Protein AF-A0A4P6DTP7-F1 (afdb_monomer_lite)

Foldseek 3Di:
DPPPVVVVVVVVVVVVVVVVVVVVVVVVVVVVVVVVVVVVVVVVVVVVVVVVVVVVVVVVVVVVVVVVVVVVVVVVVVCVVVPDDDDDDDDDDDDDDDDDDDDDDDDDDDDDDDDDDWDAPPVRDGDDDDDDDD

Radius of gyration: 40.34 Å; chains: 1; bounding box: 76×38×116 Å

pLDDT: mean 74.39, std 24.22, range [34.78, 98.44]

Secondary structure (DSSP, 8-state):
--HHHHHHHHHHHHHHHHHHHHHHHHHHHHHHHHHHHHHHHHHHHHHHHHHHHHHHHHHHHHHHHHHHHHHHHHHHHHHHHHS-S-----------------PPPPPPPP----SS---B-TT-PBPPPP----

Sequence (134 aa):
MSNKRDTRRALTRLFADRDAAVTAYALAFLDREKLRRRLASMDGELRDLKRKAREAGARAGDLEAAERAMIQDLDDDTASDGGHAGDAPEAASTASDDSVSASPAPDPVPVDPVGDGAYVQADGSPVTPDGGGF

Structure (mmCIF, N/CA/C/O backbone):
data_AF-A0A4P6DTP7-F1
#
_entry.id   AF-A0A4P6DTP7-F1
#
loop_
_atom_site.group_PDB
_atom_site.id
_atom_site.type_symbol
_atom_site.label_atom_id
_atom_site.label_alt_id
_atom_site.label_comp_id
_atom_site.label_asym_id
_atom_site.label_entity_id
_atom_site.label_seq_id
_atom_site.pdbx_PDB_ins_code
_atom_site.Cartn_x
_atom_site.Cartn_y
_atom_site.Cartn_z
_atom_site.occupancy
_atom_site.B_iso_or_equiv
_atom_site.auth_seq_id
_atom_site.auth_comp_id
_atom_si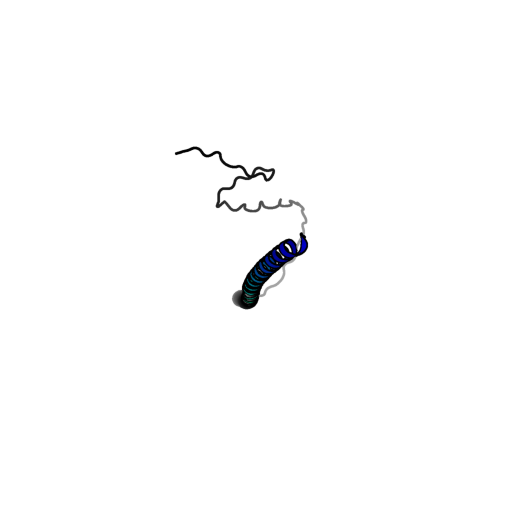te.auth_asym_id
_atom_site.auth_atom_id
_atom_site.pdbx_PDB_model_num
ATOM 1 N N . MET A 1 1 ? 34.368 11.687 -48.188 1.00 55.47 1 MET A N 1
ATOM 2 C CA . MET A 1 1 ? 33.573 10.435 -48.101 1.00 55.47 1 MET A CA 1
ATOM 3 C C . MET A 1 1 ? 33.357 9.975 -46.639 1.00 55.47 1 MET A C 1
ATOM 5 O O . MET A 1 1 ? 33.659 8.834 -46.314 1.00 55.47 1 MET A O 1
ATOM 9 N N . SER A 1 2 ? 32.811 10.820 -45.745 1.00 63.84 2 SER A N 1
ATOM 10 C CA . SER A 1 2 ? 32.673 10.494 -44.297 1.00 63.84 2 SER A CA 1
ATOM 11 C C . SER A 1 2 ? 31.321 9.864 -43.896 1.00 63.84 2 SER A C 1
ATOM 13 O O . SER A 1 2 ? 31.224 9.138 -42.917 1.00 63.84 2 SER A O 1
ATOM 15 N N . ASN A 1 3 ? 30.268 10.044 -44.696 1.00 82.00 3 ASN A N 1
ATOM 16 C CA . ASN A 1 3 ? 28.880 9.914 -44.227 1.00 82.00 3 ASN A CA 1
ATOM 17 C C . ASN A 1 3 ? 28.425 8.484 -43.823 1.00 82.00 3 ASN A C 1
ATOM 19 O O . ASN A 1 3 ? 27.649 8.294 -42.890 1.00 82.00 3 ASN A O 1
ATOM 23 N N . LYS A 1 4 ? 28.920 7.427 -44.486 1.00 86.75 4 LYS A N 1
ATOM 24 C CA . LYS A 1 4 ? 28.405 6.053 -44.277 1.00 86.75 4 LYS A CA 1
ATOM 25 C C . LYS A 1 4 ? 28.880 5.391 -42.974 1.00 86.75 4 LYS A C 1
ATOM 27 O O . LYS A 1 4 ? 28.182 4.550 -42.411 1.00 86.75 4 LYS A O 1
ATOM 32 N N . ARG A 1 5 ? 30.085 5.722 -42.497 1.00 87.69 5 ARG A N 1
ATOM 33 C CA . ARG A 1 5 ? 30.602 5.170 -41.229 1.00 87.69 5 ARG A CA 1
ATOM 34 C C . ARG A 1 5 ? 29.974 5.872 -40.030 1.00 87.69 5 ARG A C 1
ATOM 36 O O . ARG A 1 5 ? 29.655 5.206 -39.049 1.00 87.69 5 ARG A O 1
ATOM 43 N N . ASP A 1 6 ? 29.759 7.177 -40.147 1.00 91.94 6 ASP A N 1
ATOM 44 C CA . ASP A 1 6 ? 29.158 7.996 -39.096 1.00 91.94 6 ASP A CA 1
ATOM 45 C C . ASP A 1 6 ? 27.687 7.618 -38.884 1.00 91.94 6 ASP A C 1
ATOM 47 O O . ASP A 1 6 ? 27.274 7.357 -37.755 1.00 91.94 6 ASP A O 1
ATOM 51 N N . THR A 1 7 ? 26.932 7.428 -39.971 1.00 92.50 7 THR A N 1
ATOM 52 C CA . THR A 1 7 ? 25.550 6.915 -39.914 1.00 92.50 7 THR A CA 1
ATOM 53 C C . THR A 1 7 ? 25.458 5.516 -39.306 1.00 92.50 7 THR A C 1
ATOM 55 O O . THR A 1 7 ? 24.602 5.278 -38.458 1.00 92.50 7 THR A O 1
ATOM 58 N N . ARG A 1 8 ? 26.365 4.590 -39.654 1.00 94.44 8 ARG A N 1
ATOM 59 C CA . ARG A 1 8 ? 26.395 3.254 -39.030 1.00 94.44 8 ARG A CA 1
ATOM 60 C C . ARG A 1 8 ? 26.637 3.338 -37.521 1.00 94.44 8 ARG A C 1
ATOM 62 O O . ARG A 1 8 ? 25.937 2.674 -36.766 1.00 94.44 8 ARG A O 1
ATOM 69 N N . ARG A 1 9 ? 27.595 4.159 -37.079 1.00 94.31 9 ARG A N 1
ATOM 70 C CA . ARG A 1 9 ? 27.871 4.361 -35.645 1.00 94.31 9 ARG A CA 1
ATOM 71 C C . ARG A 1 9 ? 26.682 4.985 -34.917 1.00 94.31 9 ARG A C 1
ATOM 73 O O . ARG A 1 9 ? 26.373 4.555 -33.810 1.00 94.31 9 ARG A O 1
ATOM 80 N N . ALA A 1 10 ? 26.016 5.962 -35.532 1.00 95.19 10 ALA A N 1
ATOM 81 C CA . ALA A 1 10 ? 24.825 6.592 -34.969 1.00 95.19 10 ALA A CA 1
ATOM 82 C C . ALA A 1 10 ? 23.677 5.586 -34.793 1.00 95.19 10 ALA A C 1
ATOM 84 O O . ALA A 1 10 ? 23.080 5.528 -33.724 1.00 95.19 10 ALA A O 1
ATOM 85 N N . LEU A 1 11 ? 23.428 4.738 -35.797 1.00 95.94 11 LEU A N 1
ATOM 86 C CA . LEU A 1 11 ? 22.410 3.688 -35.712 1.00 95.94 11 LEU A CA 1
ATOM 87 C C . LEU A 1 11 ? 22.730 2.661 -34.621 1.00 95.94 11 LEU A C 1
ATOM 89 O O . LEU A 1 11 ? 21.846 2.305 -33.851 1.00 95.94 11 LEU A O 1
ATOM 93 N N . THR A 1 12 ? 23.985 2.217 -34.505 1.00 96.94 12 THR A N 1
ATOM 94 C CA . THR A 1 12 ? 24.387 1.285 -33.438 1.00 96.94 12 THR A CA 1
ATOM 95 C C . THR A 1 12 ? 24.144 1.870 -32.047 1.00 96.94 12 THR A C 1
ATOM 97 O O . THR A 1 12 ? 23.633 1.164 -31.183 1.00 96.94 12 THR A O 1
ATOM 100 N N . ARG A 1 13 ? 24.463 3.154 -31.836 1.00 96.94 13 ARG A N 1
ATOM 101 C CA . ARG A 1 13 ? 24.184 3.836 -30.562 1.00 96.94 13 ARG A CA 1
ATOM 102 C C . ARG A 1 13 ? 22.689 3.938 -30.295 1.00 96.94 13 ARG A C 1
ATOM 104 O O . ARG A 1 13 ? 22.258 3.568 -29.218 1.00 96.94 13 ARG A O 1
ATOM 111 N N . LEU A 1 14 ? 21.903 4.334 -31.295 1.00 97.31 14 LEU A N 1
ATOM 112 C CA . LEU A 1 14 ? 20.453 4.447 -31.154 1.00 97.31 14 LEU A CA 1
ATOM 113 C C . LEU A 1 14 ? 19.801 3.119 -30.741 1.00 97.31 14 LEU A C 1
ATOM 115 O O . LEU A 1 14 ? 18.907 3.115 -29.900 1.00 97.31 14 LEU A O 1
ATOM 119 N N . PHE A 1 15 ? 20.237 1.994 -31.317 1.00 97.12 15 PHE A N 1
ATOM 120 C CA . PHE A 1 15 ? 19.722 0.683 -30.916 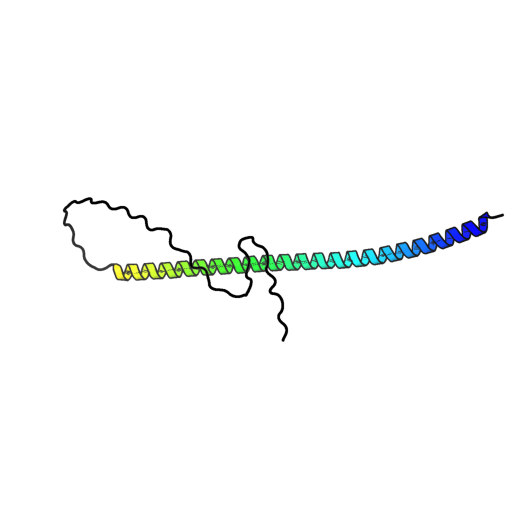1.00 97.12 15 PHE A CA 1
ATOM 121 C C . PHE A 1 15 ? 20.141 0.310 -29.493 1.00 97.12 15 PHE A C 1
ATOM 123 O O . PHE A 1 15 ? 19.291 -0.125 -28.724 1.00 97.12 15 PHE A O 1
ATOM 130 N N . ALA A 1 16 ? 21.397 0.557 -29.113 1.00 97.25 16 ALA A N 1
ATOM 131 C CA . ALA A 1 16 ? 21.854 0.321 -27.745 1.00 97.25 16 ALA A CA 1
ATOM 132 C C . ALA A 1 16 ? 21.093 1.184 -26.719 1.00 97.25 16 ALA A C 1
ATOM 134 O O . ALA A 1 16 ? 20.651 0.673 -25.692 1.00 97.25 16 ALA A O 1
ATOM 135 N N . ASP A 1 17 ? 20.875 2.465 -27.024 1.00 98.00 17 ASP A N 1
ATOM 136 C CA . ASP A 1 17 ? 20.124 3.391 -26.172 1.00 98.00 17 ASP A CA 1
ATOM 137 C C . ASP A 1 17 ? 18.652 2.973 -26.064 1.00 98.00 17 ASP A C 1
ATOM 139 O O . ASP A 1 17 ? 18.064 3.023 -24.983 1.00 98.00 17 ASP A O 1
ATOM 143 N N . ARG A 1 18 ? 18.054 2.504 -27.167 1.00 97.88 18 ARG A N 1
ATOM 144 C CA . ARG A 1 18 ? 16.697 1.947 -27.166 1.00 97.88 18 ARG A CA 1
ATOM 145 C C . ARG A 1 18 ? 16.610 0.710 -26.277 1.00 97.88 18 ARG A C 1
ATOM 147 O O . ARG A 1 18 ? 15.682 0.624 -25.478 1.00 97.88 18 ARG A O 1
ATOM 154 N N . ASP A 1 19 ? 17.542 -0.227 -26.403 1.00 97.75 19 ASP A N 1
ATOM 155 C CA . ASP A 1 19 ? 17.533 -1.467 -25.619 1.00 97.75 19 ASP A CA 1
ATOM 156 C C . ASP A 1 19 ? 17.739 -1.177 -24.124 1.00 97.75 19 ASP A C 1
ATOM 158 O O . ASP A 1 19 ? 17.045 -1.742 -23.268 1.00 97.75 19 ASP A O 1
ATOM 162 N N . ALA A 1 20 ? 18.614 -0.220 -23.802 1.00 97.62 20 ALA A N 1
ATOM 163 C CA . ALA A 1 20 ? 18.793 0.278 -22.444 1.00 97.62 20 ALA A CA 1
ATOM 164 C C . ALA A 1 20 ? 17.508 0.930 -21.903 1.00 97.62 20 ALA A C 1
ATOM 166 O O . ALA A 1 20 ? 17.082 0.618 -20.789 1.00 97.62 20 ALA A O 1
ATOM 167 N N . ALA A 1 21 ? 16.845 1.776 -22.697 1.00 97.81 21 ALA A N 1
ATOM 168 C CA . ALA A 1 21 ? 15.600 2.435 -22.306 1.00 97.81 21 ALA A CA 1
ATOM 169 C C . ALA A 1 21 ? 14.448 1.440 -22.099 1.00 97.81 21 ALA A C 1
ATOM 171 O O . ALA A 1 21 ? 13.698 1.558 -21.130 1.00 97.81 21 ALA A O 1
ATOM 172 N N . VAL A 1 22 ? 14.322 0.431 -22.967 1.00 98.25 22 VAL A N 1
ATOM 173 C CA . VAL A 1 22 ? 13.318 -0.637 -22.826 1.00 98.25 22 VAL A CA 1
ATOM 174 C C . VAL A 1 22 ? 13.557 -1.431 -21.544 1.00 98.25 22 VAL A C 1
ATOM 176 O O . VAL A 1 22 ? 12.613 -1.696 -20.799 1.00 98.25 22 VAL A O 1
ATOM 179 N N . THR A 1 23 ? 14.815 -1.757 -21.247 1.00 98.25 23 THR A N 1
ATOM 180 C CA . THR A 1 23 ? 15.178 -2.472 -20.016 1.00 98.25 23 THR A CA 1
ATOM 181 C C . THR A 1 23 ? 14.873 -1.630 -18.776 1.00 98.25 23 THR A C 1
ATOM 183 O O . THR A 1 23 ? 14.239 -2.117 -17.840 1.00 98.25 23 THR A O 1
ATOM 186 N N . ALA A 1 24 ? 15.248 -0.348 -18.782 1.00 98.31 24 ALA A N 1
ATOM 187 C CA . ALA A 1 24 ? 14.953 0.574 -17.687 1.00 98.31 24 ALA A CA 1
ATOM 188 C C . ALA A 1 24 ? 13.441 0.727 -17.459 1.00 98.31 24 ALA A C 1
ATOM 190 O O . ALA A 1 24 ? 12.978 0.694 -16.319 1.00 98.31 24 ALA A O 1
ATOM 191 N N . TYR A 1 25 ? 12.660 0.827 -18.538 1.00 98.06 25 TYR A N 1
ATOM 192 C CA . TYR A 1 25 ? 11.203 0.875 -18.456 1.00 98.06 25 TYR A CA 1
ATOM 193 C C . TYR A 1 25 ? 10.614 -0.406 -17.854 1.00 98.06 25 TYR A C 1
ATOM 195 O O . TYR A 1 25 ? 9.749 -0.326 -16.983 1.00 98.06 25 TYR A O 1
ATOM 203 N N . ALA A 1 26 ? 11.093 -1.581 -18.271 1.00 98.25 26 ALA A N 1
ATOM 204 C CA . ALA A 1 26 ? 10.622 -2.855 -17.735 1.00 98.25 26 ALA A CA 1
ATOM 205 C C . ALA A 1 26 ? 10.885 -2.972 -16.223 1.00 98.25 26 ALA A C 1
ATOM 207 O O . ALA A 1 26 ? 10.000 -3.384 -15.472 1.00 98.25 26 ALA A O 1
ATOM 208 N N . LEU A 1 27 ? 12.065 -2.549 -15.760 1.00 98.44 27 LEU A N 1
ATOM 209 C CA . LEU A 1 27 ? 12.399 -2.523 -14.333 1.00 98.44 27 LEU A CA 1
ATOM 210 C C . LEU A 1 27 ? 11.509 -1.542 -13.559 1.00 98.44 27 LEU A C 1
ATOM 212 O O . LEU A 1 27 ? 10.906 -1.920 -12.555 1.00 98.44 27 LEU A O 1
ATOM 216 N N . ALA A 1 28 ? 11.344 -0.318 -14.068 1.00 98.31 28 ALA A N 1
ATOM 217 C CA . ALA A 1 28 ? 10.480 0.684 -13.447 1.00 98.31 28 ALA A CA 1
ATOM 218 C C . ALA A 1 28 ? 9.012 0.227 -13.376 1.00 98.31 28 ALA A C 1
ATOM 220 O O . ALA A 1 28 ? 8.322 0.474 -12.384 1.00 98.31 28 ALA A O 1
ATOM 221 N N . PHE A 1 29 ? 8.528 -0.472 -14.407 1.00 98.31 29 PHE A N 1
ATOM 222 C CA . PHE A 1 29 ? 7.196 -1.070 -14.408 1.00 98.31 29 PHE A CA 1
ATOM 223 C C . PHE A 1 29 ? 7.049 -2.122 -13.301 1.00 98.31 29 PHE A C 1
ATOM 225 O O . PHE A 1 29 ? 6.072 -2.088 -12.552 1.00 98.31 29 PHE A O 1
ATOM 232 N N . LEU A 1 30 ? 8.027 -3.021 -13.151 1.00 98.25 30 LEU A N 1
ATOM 233 C CA . LEU A 1 30 ? 8.005 -4.043 -12.102 1.00 98.25 30 LEU A CA 1
ATOM 234 C C . LEU A 1 30 ? 8.013 -3.428 -10.699 1.00 98.25 30 LEU A C 1
ATOM 236 O O . LEU A 1 30 ? 7.267 -3.882 -9.831 1.00 98.25 30 LEU A O 1
ATOM 240 N N . ASP A 1 31 ? 8.805 -2.383 -10.472 1.00 98.31 31 ASP A N 1
ATOM 241 C CA . ASP A 1 31 ? 8.842 -1.704 -9.175 1.00 98.31 31 ASP A CA 1
ATOM 242 C C . ASP A 1 31 ? 7.541 -0.951 -8.878 1.00 98.31 31 ASP A C 1
ATOM 244 O O . ASP A 1 31 ? 7.030 -1.015 -7.755 1.00 98.31 31 ASP A O 1
ATOM 248 N N . ARG A 1 32 ? 6.923 -0.338 -9.896 1.00 98.19 32 ARG A N 1
ATOM 249 C CA . ARG A 1 32 ? 5.579 0.241 -9.773 1.00 98.19 32 ARG A CA 1
ATOM 250 C C . ARG A 1 32 ? 4.540 -0.814 -9.390 1.00 98.19 32 ARG A C 1
ATOM 252 O O . ARG A 1 32 ? 3.689 -0.547 -8.541 1.00 98.19 32 ARG A O 1
ATOM 259 N N . GLU A 1 33 ? 4.597 -2.000 -9.987 1.00 98.31 33 GLU A N 1
ATOM 260 C CA . GLU A 1 33 ? 3.676 -3.097 -9.672 1.00 98.31 33 GLU A CA 1
ATOM 261 C C . GLU A 1 33 ? 3.886 -3.646 -8.255 1.00 98.31 33 GLU A C 1
ATOM 263 O O . GLU A 1 33 ? 2.911 -3.888 -7.538 1.00 98.31 33 GLU A O 1
ATOM 268 N N . LYS A 1 34 ? 5.137 -3.767 -7.793 1.00 98.00 34 LYS A N 1
ATOM 269 C CA . LYS A 1 34 ? 5.427 -4.109 -6.389 1.00 98.00 34 LYS A CA 1
ATOM 270 C C . LYS A 1 34 ? 4.826 -3.078 -5.433 1.00 98.00 34 LYS A C 1
ATOM 272 O O . LYS A 1 34 ? 4.175 -3.455 -4.458 1.00 98.00 34 LYS A O 1
ATOM 277 N N . LEU A 1 35 ? 5.002 -1.788 -5.726 1.00 97.75 35 LEU A N 1
ATOM 278 C CA . LEU A 1 35 ? 4.470 -0.713 -4.889 1.00 97.75 35 LEU A CA 1
ATOM 279 C C . LEU A 1 35 ? 2.936 -0.726 -4.853 1.00 97.75 35 LEU A C 1
ATOM 281 O O . LEU A 1 35 ? 2.351 -0.591 -3.781 1.00 97.75 35 LEU A O 1
ATOM 285 N N . ARG A 1 36 ? 2.279 -0.960 -5.995 1.00 97.81 36 ARG A N 1
ATOM 286 C CA . ARG A 1 36 ? 0.815 -1.101 -6.070 1.00 97.81 36 ARG A CA 1
ATOM 287 C C . ARG A 1 36 ? 0.287 -2.231 -5.197 1.00 97.81 36 ARG A C 1
ATOM 289 O O . ARG A 1 36 ? -0.679 -2.024 -4.469 1.00 97.81 36 ARG A O 1
ATOM 296 N N . ARG A 1 37 ? 0.925 -3.405 -5.229 1.00 97.56 37 ARG A N 1
ATOM 297 C CA . ARG A 1 37 ? 0.533 -4.532 -4.363 1.00 97.56 37 ARG A CA 1
ATOM 298 C C . ARG A 1 37 ? 0.708 -4.197 -2.886 1.00 97.56 37 ARG A C 1
ATOM 300 O O . ARG A 1 37 ? -0.158 -4.531 -2.086 1.00 97.56 37 ARG A O 1
ATOM 307 N N . ARG A 1 38 ? 1.793 -3.503 -2.530 1.00 97.75 38 ARG A N 1
ATOM 308 C CA . ARG A 1 38 ? 2.037 -3.066 -1.150 1.00 97.75 38 ARG A CA 1
ATOM 309 C C . ARG A 1 38 ? 0.978 -2.075 -0.666 1.00 97.75 38 ARG A C 1
ATOM 311 O O . ARG A 1 38 ? 0.476 -2.242 0.438 1.00 97.75 38 ARG A O 1
ATOM 318 N N . LEU A 1 39 ? 0.606 -1.097 -1.494 1.00 96.81 39 LEU A N 1
ATOM 319 C CA . LEU A 1 39 ? -0.475 -0.159 -1.176 1.00 96.81 39 LEU A CA 1
ATOM 320 C C . LEU A 1 39 ? -1.809 -0.887 -0.973 1.00 96.81 39 LEU A C 1
ATOM 322 O O . LEU A 1 39 ? -2.480 -0.653 0.025 1.00 96.81 39 LEU A O 1
ATOM 326 N N . ALA A 1 40 ? -2.145 -1.832 -1.854 1.00 95.25 40 ALA A N 1
ATOM 327 C CA . ALA A 1 40 ? -3.356 -2.636 -1.701 1.00 95.25 40 ALA A CA 1
ATOM 328 C C . ALA A 1 40 ? -3.355 -3.479 -0.407 1.00 95.25 40 ALA A C 1
ATOM 330 O O . ALA A 1 40 ? -4.397 -3.610 0.234 1.00 95.25 40 ALA A O 1
ATOM 331 N N . SER A 1 41 ? -2.197 -4.020 -0.000 1.00 96.12 41 SER A N 1
ATOM 332 C CA . SER A 1 41 ? -2.043 -4.727 1.284 1.00 96.12 41 SER A CA 1
ATOM 333 C C . SER A 1 41 ? -2.284 -3.795 2.470 1.00 96.12 41 SER A C 1
ATOM 335 O O . SER A 1 41 ? -3.094 -4.103 3.341 1.00 96.12 41 SER A O 1
ATOM 337 N N . MET A 1 42 ? -1.642 -2.623 2.466 1.00 97.56 42 MET A N 1
ATOM 338 C CA . MET A 1 42 ? -1.801 -1.622 3.523 1.00 97.56 42 MET A CA 1
ATOM 339 C C . MET A 1 42 ? -3.252 -1.149 3.659 1.00 97.56 42 MET A C 1
ATOM 341 O O . MET A 1 42 ? -3.740 -0.981 4.774 1.00 97.56 42 MET A O 1
ATOM 345 N N . ASP A 1 43 ? -3.971 -0.974 2.547 1.00 96.81 43 ASP A N 1
ATOM 346 C CA . ASP A 1 43 ? -5.396 -0.630 2.578 1.00 96.81 43 ASP A CA 1
ATOM 347 C C . ASP A 1 43 ? -6.236 -1.722 3.262 1.00 96.81 43 ASP A C 1
ATOM 349 O O . ASP A 1 43 ? -7.178 -1.412 3.997 1.00 96.81 43 ASP A O 1
ATOM 353 N N . GLY A 1 44 ? -5.900 -2.998 3.043 1.00 95.69 44 GLY A N 1
ATOM 354 C CA . GLY A 1 44 ? -6.513 -4.133 3.737 1.00 95.69 44 GLY A CA 1
ATOM 355 C C . GLY A 1 44 ? -6.234 -4.106 5.241 1.00 95.69 44 GLY A C 1
ATOM 356 O O . GLY A 1 44 ? -7.169 -4.134 6.043 1.00 95.69 44 GLY A O 1
ATOM 357 N N . GLU A 1 45 ? -4.966 -3.946 5.620 1.00 97.69 45 GLU A N 1
ATOM 358 C CA . GLU A 1 45 ? -4.529 -3.854 7.020 1.00 97.69 45 GLU A CA 1
ATOM 359 C C . GLU A 1 45 ? -5.198 -2.682 7.757 1.00 97.69 45 GLU A C 1
ATOM 361 O O . GLU A 1 45 ? -5.670 -2.841 8.884 1.00 97.69 45 GLU A O 1
ATOM 366 N N . LEU A 1 46 ? -5.330 -1.519 7.110 1.00 97.69 46 LEU A N 1
ATOM 367 C CA . LEU A 1 46 ? -6.021 -0.356 7.673 1.00 97.69 46 LEU A CA 1
ATOM 368 C C . LEU A 1 46 ? -7.519 -0.604 7.874 1.00 97.69 46 LEU A C 1
ATOM 370 O O . LEU A 1 46 ? -8.091 -0.153 8.871 1.00 97.69 46 LEU A O 1
ATOM 374 N N . ARG A 1 47 ? -8.182 -1.306 6.946 1.00 97.38 47 ARG A N 1
ATOM 375 C CA . ARG A 1 47 ? -9.597 -1.687 7.110 1.00 97.38 47 ARG A CA 1
ATOM 376 C C . ARG A 1 47 ? -9.774 -2.650 8.277 1.00 97.38 47 ARG A C 1
ATOM 378 O O . ARG A 1 47 ? -10.710 -2.480 9.060 1.00 97.38 47 ARG A O 1
ATOM 385 N N . ASP A 1 48 ? -8.871 -3.611 8.417 1.00 97.81 48 ASP A N 1
ATOM 386 C CA . ASP A 1 48 ? -8.893 -4.581 9.507 1.00 97.81 48 ASP A CA 1
ATOM 387 C C . ASP A 1 48 ? -8.621 -3.924 10.860 1.00 97.81 48 ASP A C 1
ATOM 389 O O . ASP A 1 48 ? -9.337 -4.191 11.827 1.00 97.81 48 ASP A O 1
ATOM 393 N N . LEU A 1 49 ? -7.657 -3.004 10.925 1.00 97.94 49 LEU A N 1
ATOM 394 C CA . LEU A 1 49 ? -7.377 -2.237 12.135 1.00 97.94 49 LEU A CA 1
ATOM 395 C C . LEU A 1 49 ? -8.575 -1.370 12.540 1.00 97.94 49 LEU A C 1
ATOM 397 O O . LEU A 1 49 ? -8.966 -1.372 13.706 1.00 97.94 49 LEU A O 1
ATOM 401 N N . LYS A 1 50 ? -9.221 -0.690 11.581 1.00 98.06 50 LYS A N 1
ATOM 402 C CA . LYS A 1 50 ? -10.454 0.076 11.841 1.00 98.06 50 LYS A CA 1
ATOM 403 C C . LYS A 1 50 ? -11.585 -0.806 12.364 1.00 98.06 50 LYS A C 1
ATOM 405 O O . LYS A 1 50 ? -12.337 -0.367 13.229 1.00 98.06 50 LYS A O 1
ATOM 410 N N . ARG A 1 51 ? -11.729 -2.030 11.847 1.00 98.12 51 ARG A N 1
ATOM 411 C CA . ARG A 1 51 ? -12.722 -2.990 12.349 1.00 98.12 51 ARG A CA 1
ATOM 412 C C . ARG A 1 51 ? -12.420 -3.379 13.799 1.00 98.12 51 ARG A C 1
ATOM 414 O O . ARG A 1 51 ? -13.296 -3.222 14.642 1.00 98.12 51 ARG A O 1
ATOM 421 N N . LYS A 1 52 ? -11.175 -3.758 14.101 1.00 98.00 52 LYS A N 1
ATOM 422 C CA . LYS A 1 52 ? -10.737 -4.087 15.469 1.00 98.00 52 LYS A CA 1
ATOM 423 C C . LYS A 1 52 ? -10.940 -2.928 16.445 1.00 98.00 52 LYS A C 1
ATOM 425 O O . LYS A 1 52 ? -11.389 -3.150 17.561 1.00 98.00 52 LYS A O 1
ATOM 430 N N . ALA A 1 53 ? -10.662 -1.694 16.023 1.00 96.75 53 ALA A N 1
ATOM 431 C CA . ALA A 1 53 ? -10.883 -0.511 16.853 1.00 96.75 53 ALA A CA 1
ATOM 432 C C . ALA A 1 53 ? -12.368 -0.315 17.206 1.00 96.75 53 ALA A C 1
ATOM 434 O O . ALA A 1 53 ? -12.686 0.019 18.343 1.00 96.75 53 ALA A O 1
ATOM 435 N N . ARG A 1 54 ? -13.286 -0.573 16.263 1.00 96.81 54 ARG A N 1
ATOM 436 C CA . ARG A 1 54 ? -14.732 -0.528 16.542 1.00 96.81 54 ARG A CA 1
ATOM 437 C C . ARG A 1 54 ? -15.173 -1.634 17.494 1.00 96.81 54 ARG A C 1
ATOM 439 O O . ARG A 1 54 ? -15.946 -1.361 18.400 1.00 96.81 54 ARG A O 1
ATOM 446 N N . GLU A 1 55 ? -14.677 -2.854 17.304 1.00 97.19 55 GLU A N 1
ATOM 447 C CA . GLU A 1 55 ? -14.975 -3.983 18.197 1.00 97.19 55 GLU A CA 1
ATOM 448 C C . GLU A 1 55 ? -14.466 -3.724 19.622 1.00 97.19 55 GLU A C 1
ATOM 450 O O . GLU A 1 55 ? -15.177 -3.988 20.587 1.00 97.19 55 GLU A O 1
ATOM 455 N N . ALA A 1 56 ? -13.261 -3.164 19.760 1.00 96.31 56 ALA A N 1
ATOM 456 C CA . ALA A 1 56 ? -12.717 -2.764 21.053 1.00 96.31 56 ALA A CA 1
ATOM 457 C C . ALA A 1 56 ? -13.543 -1.642 21.701 1.00 96.31 56 ALA A C 1
ATOM 459 O O . ALA A 1 56 ? -13.840 -1.721 22.888 1.00 96.31 56 ALA A O 1
ATOM 460 N N . GLY A 1 57 ? -13.962 -0.639 20.921 1.00 95.50 57 GLY A N 1
ATOM 461 C CA . GLY A 1 57 ? -14.832 0.435 21.403 1.00 95.50 57 GLY A CA 1
ATOM 462 C C . GLY A 1 57 ? -16.202 -0.064 21.868 1.00 95.50 57 GLY A C 1
ATOM 463 O O . GLY A 1 57 ? -16.678 0.369 22.910 1.00 95.50 57 GLY A O 1
ATOM 464 N N . ALA A 1 58 ? -16.806 -1.015 21.148 1.00 95.50 58 ALA A N 1
ATOM 465 C CA . ALA A 1 58 ? -18.059 -1.644 21.567 1.00 95.50 58 ALA A CA 1
ATOM 466 C C . ALA A 1 58 ? -17.897 -2.379 22.906 1.00 95.50 58 ALA A C 1
ATOM 468 O O . ALA A 1 58 ? -18.657 -2.125 23.830 1.00 95.50 58 ALA A O 1
ATOM 469 N N . ARG A 1 59 ? -16.841 -3.192 23.051 1.00 94.06 59 ARG A N 1
ATOM 470 C CA . ARG A 1 59 ? -16.546 -3.892 24.314 1.00 94.06 59 ARG A CA 1
ATOM 471 C C . ARG A 1 59 ? -16.287 -2.940 25.479 1.00 94.06 59 ARG A C 1
ATOM 473 O O . ARG A 1 59 ? -16.661 -3.253 26.601 1.00 94.06 59 ARG A O 1
ATOM 480 N N . ALA A 1 60 ? -15.630 -1.810 25.226 1.00 93.44 60 ALA A N 1
ATOM 481 C CA . ALA A 1 60 ? -15.425 -0.788 26.247 1.00 93.44 60 ALA A CA 1
ATOM 482 C C . ALA A 1 60 ? -16.761 -0.171 26.694 1.00 93.44 60 ALA A C 1
ATOM 484 O O . ALA A 1 60 ? -16.980 -0.019 27.890 1.00 93.44 60 ALA A O 1
ATOM 485 N N . GLY A 1 61 ? -17.669 0.108 25.752 1.00 94.50 61 GLY A N 1
ATOM 486 C CA . GLY A 1 61 ? -19.020 0.579 26.066 1.00 94.50 61 GLY A CA 1
ATOM 487 C C . GLY A 1 61 ? -19.854 -0.450 26.835 1.00 94.50 61 GLY A C 1
ATOM 488 O O . GLY A 1 61 ? -20.540 -0.085 27.784 1.00 94.50 61 GLY A O 1
ATOM 489 N N . ASP A 1 62 ? -19.754 -1.733 26.479 1.00 96.38 62 ASP A N 1
ATOM 490 C CA . ASP A 1 62 ? -20.417 -2.818 27.215 1.00 96.38 62 ASP A CA 1
ATOM 491 C C . ASP A 1 62 ? -19.899 -2.913 28.660 1.00 96.38 62 ASP A C 1
ATOM 493 O O . ASP A 1 62 ? -20.677 -3.129 29.588 1.00 96.38 62 ASP A O 1
ATOM 497 N N . LEU A 1 63 ? -18.589 -2.721 28.859 1.00 93.81 63 LEU A N 1
ATOM 498 C CA . LEU A 1 63 ? -17.969 -2.715 30.183 1.00 93.81 63 LEU A CA 1
ATOM 499 C C . LEU A 1 63 ? -18.431 -1.510 31.009 1.00 93.81 63 LEU A C 1
ATOM 501 O O . LEU A 1 63 ? -18.819 -1.692 32.157 1.00 93.81 63 LEU A O 1
ATOM 505 N N . GLU A 1 64 ? -18.464 -0.311 30.423 1.00 94.88 64 GLU A N 1
ATOM 506 C CA . GLU A 1 64 ? -18.978 0.893 31.092 1.00 94.88 64 GLU A CA 1
ATOM 507 C C . GLU A 1 64 ? -20.461 0.736 31.472 1.00 94.88 64 GLU A C 1
ATOM 509 O O . GLU A 1 64 ? -20.880 1.127 32.561 1.00 94.88 64 GLU A O 1
ATOM 514 N N . ALA A 1 65 ? -21.271 0.126 30.601 1.00 94.38 65 ALA A N 1
ATOM 515 C CA . ALA A 1 65 ? -22.670 -0.164 30.900 1.00 94.38 65 ALA A CA 1
ATOM 516 C C . ALA A 1 65 ? -22.816 -1.170 32.054 1.00 94.38 65 ALA A C 1
ATOM 518 O O . ALA A 1 65 ? -23.663 -0.977 32.926 1.00 94.38 65 ALA A O 1
ATOM 519 N N . ALA A 1 66 ? -21.981 -2.214 32.082 1.00 94.50 66 ALA A N 1
ATOM 520 C CA . ALA A 1 66 ? -21.960 -3.187 33.170 1.00 94.50 66 ALA A CA 1
ATOM 521 C C . ALA A 1 66 ? -21.509 -2.558 34.498 1.00 94.50 66 ALA A C 1
ATOM 523 O O . ALA A 1 66 ? -22.116 -2.826 35.530 1.00 94.50 66 ALA A O 1
ATOM 524 N N . GLU A 1 67 ? -20.495 -1.690 34.473 1.00 94.62 67 GLU A N 1
ATOM 525 C CA . GLU A 1 67 ? -20.031 -0.949 35.651 1.00 94.62 67 GLU A CA 1
ATOM 526 C C . GLU A 1 67 ? -21.144 -0.065 36.223 1.00 94.62 67 GLU A C 1
ATOM 528 O O . GLU A 1 67 ? -21.415 -0.112 37.420 1.00 94.62 67 GLU A O 1
ATOM 533 N N . ARG A 1 68 ? -21.858 0.680 35.369 1.00 94.62 68 ARG A N 1
ATOM 534 C CA . ARG A 1 68 ? -22.998 1.500 35.811 1.00 94.62 68 ARG A CA 1
ATOM 535 C C . ARG A 1 68 ? -24.128 0.668 36.409 1.00 94.62 68 ARG A C 1
ATOM 537 O O . ARG A 1 68 ? -24.710 1.097 37.397 1.00 94.62 68 ARG A O 1
ATOM 544 N N . ALA A 1 69 ? -24.427 -0.498 35.834 1.00 94.19 69 ALA A N 1
ATOM 545 C CA . ALA A 1 69 ? -25.427 -1.405 36.391 1.00 94.19 69 ALA A CA 1
ATOM 546 C C . ALA A 1 69 ? -25.009 -1.920 37.778 1.00 94.19 69 ALA A C 1
ATOM 548 O O . ALA A 1 69 ? -25.815 -1.896 38.697 1.00 94.19 69 ALA A O 1
ATOM 549 N N . MET A 1 70 ? -23.735 -2.291 37.961 1.00 92.75 70 MET A N 1
ATOM 550 C CA . MET A 1 70 ? -23.226 -2.720 39.271 1.00 92.75 70 MET A CA 1
ATOM 551 C C . MET A 1 70 ? -23.275 -1.604 40.320 1.00 92.75 70 MET A C 1
ATOM 553 O O . MET A 1 70 ? -23.604 -1.871 41.470 1.00 92.75 70 MET A O 1
ATOM 557 N N . ILE A 1 71 ? -22.946 -0.363 39.946 1.00 93.06 71 ILE A N 1
ATOM 558 C CA . ILE A 1 71 ? -23.055 0.790 40.854 1.00 93.06 71 ILE A CA 1
ATOM 559 C C . ILE A 1 71 ? -24.517 1.019 41.244 1.00 93.06 71 ILE A C 1
ATOM 561 O O . ILE A 1 71 ? -24.803 1.214 42.420 1.00 93.06 71 ILE A O 1
ATOM 565 N N . GLN A 1 72 ? -25.438 0.948 40.280 1.00 91.00 72 GLN A N 1
ATOM 566 C CA . GLN A 1 72 ? -26.862 1.107 40.555 1.00 91.00 72 GLN A CA 1
ATOM 567 C C . GLN A 1 72 ? -27.389 0.017 41.498 1.00 91.00 72 GLN A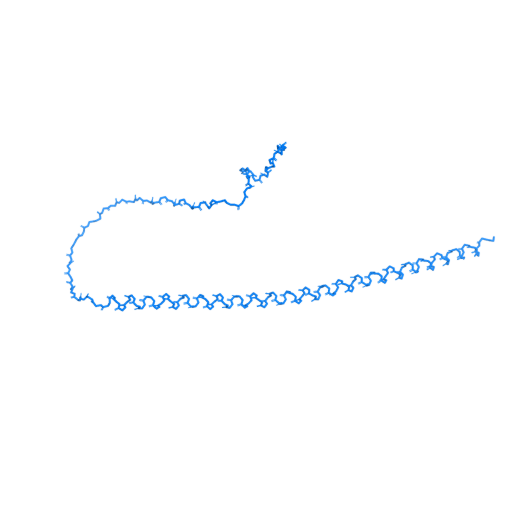 C 1
ATOM 569 O O . GLN A 1 72 ? -28.088 0.344 42.450 1.00 91.00 72 GLN A O 1
ATOM 574 N N . ASP A 1 73 ? -27.017 -1.246 41.278 1.00 90.81 73 ASP A N 1
ATOM 575 C CA . ASP A 1 73 ? -27.414 -2.346 42.163 1.00 90.81 73 ASP A CA 1
ATOM 576 C C . ASP A 1 73 ? -26.903 -2.115 43.603 1.00 90.81 73 ASP A C 1
ATOM 578 O O . ASP A 1 73 ? -27.633 -2.339 44.566 1.00 90.81 73 ASP A O 1
ATOM 582 N N . LEU A 1 74 ? -25.676 -1.597 43.766 1.00 89.06 74 LEU A N 1
ATOM 583 C CA . LEU A 1 74 ? -25.128 -1.226 45.079 1.00 89.06 74 LEU A CA 1
ATOM 584 C C . LEU A 1 74 ? -25.889 -0.056 45.729 1.00 89.06 74 LEU A C 1
ATOM 586 O O . LEU A 1 74 ? -26.132 -0.072 46.938 1.00 89.06 74 LEU A O 1
ATOM 590 N N . ASP A 1 75 ? -26.266 0.960 44.954 1.00 88.56 75 ASP A N 1
ATOM 591 C CA . ASP A 1 75 ? -27.068 2.086 45.446 1.00 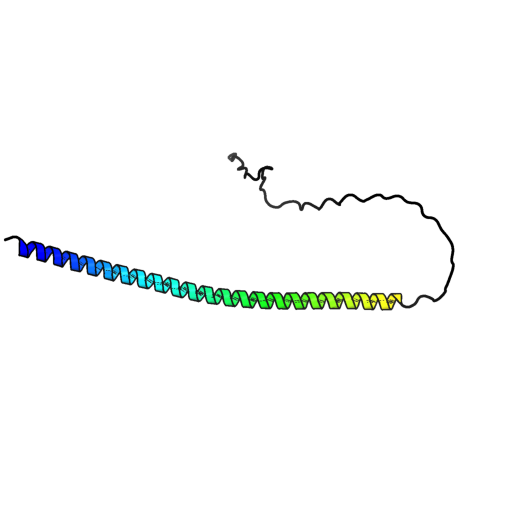88.56 75 ASP A CA 1
ATOM 592 C C . ASP A 1 75 ? -28.478 1.624 45.869 1.00 88.56 75 ASP A C 1
ATOM 594 O O . ASP A 1 75 ? -28.981 2.038 46.916 1.00 88.56 75 ASP A O 1
ATOM 598 N N . ASP A 1 76 ? -29.096 0.714 45.111 1.00 83.69 76 ASP A N 1
ATOM 599 C CA . ASP A 1 76 ? -30.413 0.149 45.424 1.00 83.69 76 ASP A CA 1
ATOM 600 C C . ASP A 1 76 ? -30.366 -0.741 46.687 1.00 83.69 76 ASP A C 1
ATOM 602 O O . ASP A 1 76 ? -31.239 -0.632 47.558 1.00 83.69 76 ASP A O 1
ATOM 606 N N . ASP A 1 77 ? -29.317 -1.553 46.855 1.00 77.44 77 ASP A N 1
ATOM 607 C CA . ASP A 1 77 ? -29.104 -2.366 48.061 1.00 77.44 77 ASP A CA 1
ATOM 608 C C . ASP A 1 77 ? -28.849 -1.494 49.307 1.00 77.44 77 ASP A C 1
ATOM 610 O O . ASP A 1 77 ? -29.394 -1.759 50.383 1.00 77.44 77 ASP A O 1
ATOM 614 N N . THR A 1 78 ? -28.082 -0.402 49.179 1.00 67.81 78 THR A N 1
ATOM 615 C CA . THR A 1 78 ? -27.849 0.537 50.296 1.00 67.81 78 THR A CA 1
ATOM 616 C C . THR A 1 78 ? -29.092 1.357 50.654 1.00 67.81 78 THR A C 1
ATOM 618 O O . THR A 1 78 ? -29.326 1.636 51.834 1.00 67.81 78 THR A O 1
ATOM 621 N N . ALA A 1 79 ? -29.936 1.700 49.677 1.00 61.75 79 ALA A N 1
ATOM 622 C CA . ALA A 1 79 ? -31.225 2.344 49.925 1.00 61.75 79 ALA A CA 1
ATOM 623 C C . ALA A 1 79 ? -32.228 1.395 50.606 1.00 61.75 79 ALA A C 1
ATOM 625 O O . ALA A 1 79 ? -33.010 1.834 51.457 1.00 61.75 79 ALA A O 1
ATOM 626 N N . SER A 1 80 ? -32.183 0.095 50.289 1.00 57.91 80 SER A N 1
ATOM 627 C CA . SER A 1 80 ? -33.025 -0.920 50.933 1.00 57.91 80 SER A CA 1
ATOM 628 C C . SER A 1 80 ? -32.639 -1.173 52.399 1.00 57.91 80 SER A C 1
ATOM 630 O O . SER A 1 80 ? -33.528 -1.436 53.210 1.00 57.91 80 SER A O 1
ATOM 632 N N . ASP A 1 81 ? -31.360 -1.043 52.767 1.00 54.12 81 ASP A N 1
ATOM 633 C CA . ASP A 1 81 ? -30.890 -1.190 54.160 1.00 54.12 81 ASP A CA 1
ATOM 634 C C . ASP A 1 81 ? -31.002 0.114 54.988 1.00 54.12 81 ASP A C 1
ATOM 636 O O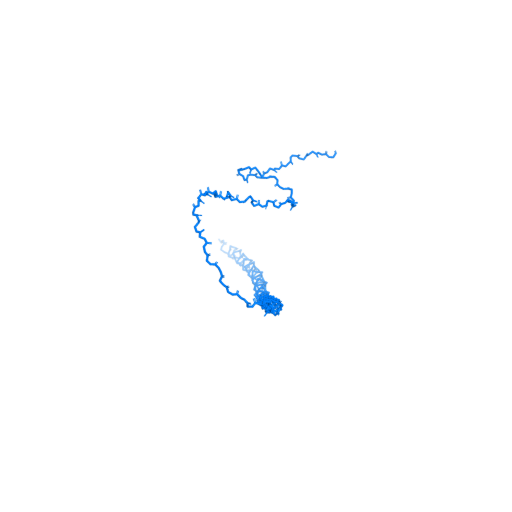 . ASP A 1 81 ? -31.021 0.079 56.220 1.00 54.12 81 ASP A O 1
ATOM 640 N N . GLY A 1 82 ? -31.135 1.279 54.338 1.00 50.81 82 GLY A N 1
ATOM 641 C CA . GLY A 1 82 ? -31.329 2.585 54.992 1.00 50.81 82 GLY A CA 1
ATOM 642 C C . GLY A 1 82 ? -32.792 2.997 55.228 1.00 50.81 82 GLY A C 1
ATOM 643 O O . GLY A 1 82 ? -33.056 4.002 55.889 1.00 50.81 82 GLY A O 1
ATOM 644 N N . GLY A 1 83 ? -33.758 2.241 54.696 1.00 47.91 83 GLY A N 1
ATOM 645 C CA . GLY A 1 83 ? -35.173 2.628 54.616 1.00 47.91 83 GLY A CA 1
ATOM 646 C C . GLY A 1 83 ? -36.051 2.362 55.847 1.00 47.91 83 GLY A C 1
ATOM 647 O O . GLY A 1 83 ? -37.264 2.571 55.773 1.00 47.91 83 GLY A O 1
ATOM 648 N N . HIS A 1 84 ? -35.507 1.903 56.981 1.00 49.78 84 HIS A N 1
ATOM 649 C CA . HIS A 1 84 ? -36.328 1.662 58.175 1.00 49.78 84 HIS A CA 1
ATOM 650 C C . HIS A 1 84 ? -35.648 2.033 59.497 1.00 49.78 84 HIS A C 1
ATOM 652 O O . HIS A 1 84 ? -35.290 1.177 60.301 1.00 49.78 84 HIS A O 1
ATOM 658 N N . ALA A 1 85 ? -35.562 3.333 59.775 1.00 43.41 85 ALA A N 1
ATOM 659 C CA . ALA A 1 85 ? -35.499 3.827 61.146 1.00 43.41 85 ALA A CA 1
ATOM 660 C C . ALA A 1 85 ? -36.234 5.170 61.274 1.00 43.41 85 ALA A C 1
ATOM 662 O O . ALA A 1 85 ? -35.665 6.229 61.050 1.00 43.41 85 ALA A O 1
ATOM 663 N N . GLY A 1 86 ? -37.508 5.084 61.665 1.00 39.41 86 GLY A N 1
ATOM 664 C CA . GLY A 1 86 ? -38.089 5.959 62.686 1.00 39.41 86 GLY A CA 1
ATOM 665 C C . GLY A 1 86 ? -38.329 7.430 62.340 1.00 39.41 86 GLY A C 1
ATOM 666 O O . GLY A 1 86 ? -37.478 8.286 62.536 1.00 39.41 86 GLY A O 1
ATOM 667 N N . ASP A 1 87 ? -39.573 7.705 61.975 1.00 42.50 87 ASP A N 1
ATOM 668 C CA . ASP A 1 87 ? -40.294 8.965 62.172 1.00 42.50 87 ASP A CA 1
ATOM 669 C C . ASP A 1 87 ? -40.096 9.577 63.586 1.00 42.50 87 ASP A C 1
ATOM 671 O O . ASP A 1 87 ? -40.351 8.891 64.578 1.00 42.50 87 ASP A O 1
ATOM 675 N N . ALA A 1 88 ? -39.666 10.849 63.682 1.00 38.78 88 ALA A N 1
ATOM 676 C CA . ALA A 1 88 ? -40.187 11.856 64.631 1.00 38.78 88 ALA A CA 1
ATOM 677 C C . ALA A 1 88 ? -39.587 13.277 64.401 1.00 38.78 88 ALA A C 1
ATOM 679 O O . ALA A 1 88 ? -38.396 13.391 64.102 1.00 38.78 88 ALA A O 1
ATOM 680 N N . PRO A 1 89 ? -40.375 14.367 64.570 1.00 55.62 89 PRO A N 1
ATOM 681 C CA . PRO A 1 89 ? -40.059 15.718 64.089 1.00 55.62 89 PRO A CA 1
ATOM 682 C C . PRO A 1 89 ? -39.566 16.713 65.168 1.00 55.62 89 PRO A C 1
ATOM 684 O O . PRO A 1 89 ? -39.707 16.481 66.362 1.00 55.62 89 PRO A O 1
ATOM 687 N N . GLU A 1 90 ? -39.076 17.862 64.679 1.00 44.41 90 GLU A N 1
ATOM 688 C CA . GLU A 1 90 ? -38.849 19.172 65.331 1.00 44.41 90 GLU A CA 1
ATOM 689 C C . GLU A 1 90 ? -37.977 19.288 66.601 1.00 44.41 90 GLU A C 1
ATOM 691 O O . GLU A 1 90 ? -38.348 18.875 67.694 1.00 44.41 90 GLU A O 1
ATOM 696 N N . ALA A 1 91 ? -36.920 20.105 66.494 1.00 36.09 91 ALA A N 1
ATOM 697 C CA . ALA A 1 91 ? -36.645 21.168 67.466 1.00 36.09 91 ALA A CA 1
ATOM 698 C C . ALA A 1 91 ? -35.849 22.305 66.799 1.00 36.09 91 ALA A C 1
ATOM 700 O O . ALA A 1 91 ? -34.741 22.113 66.302 1.00 36.09 91 ALA A O 1
ATOM 701 N N . ALA A 1 92 ? -36.443 23.496 66.779 1.00 39.12 92 ALA A N 1
ATOM 702 C CA . ALA A 1 92 ? -35.823 24.748 66.368 1.00 39.12 92 ALA A CA 1
ATOM 703 C C . ALA A 1 92 ? -34.786 25.265 67.388 1.00 39.12 92 ALA A C 1
ATOM 705 O O . ALA A 1 92 ? -34.838 24.898 68.561 1.00 39.12 92 ALA A O 1
ATOM 706 N N . SER A 1 93 ? -34.001 26.261 66.943 1.00 40.88 93 SER A N 1
ATOM 707 C CA . SER A 1 93 ? -33.165 27.230 67.701 1.00 40.88 93 SER A CA 1
ATOM 708 C C . SER A 1 93 ? -31.661 26.939 67.654 1.00 40.88 93 SER A C 1
ATOM 710 O O . SER A 1 93 ? -31.251 25.813 67.874 1.00 40.88 93 SER A O 1
ATOM 712 N N . THR A 1 94 ? -30.735 27.871 67.428 1.00 38.12 94 THR A N 1
ATOM 713 C CA . THR A 1 94 ? -30.724 29.320 67.147 1.00 38.12 94 THR A CA 1
ATOM 714 C C . THR A 1 94 ? -29.264 29.660 66.812 1.00 38.12 94 THR A C 1
ATOM 716 O O . THR A 1 94 ? -28.373 29.099 67.438 1.00 38.12 94 THR A O 1
ATOM 719 N N . ALA A 1 95 ? -29.059 30.586 65.871 1.00 38.75 95 ALA A N 1
ATOM 720 C CA . ALA A 1 95 ? -27.921 31.501 65.692 1.00 38.75 95 ALA A CA 1
ATOM 721 C C . ALA A 1 95 ? -26.531 31.145 66.271 1.00 38.75 95 ALA A C 1
ATOM 723 O O . ALA A 1 95 ? -26.350 31.082 67.485 1.00 38.75 95 ALA A O 1
ATOM 724 N N . SER A 1 96 ? -25.507 31.175 65.413 1.00 41.22 96 SER A N 1
ATOM 725 C CA . SER A 1 96 ? -24.497 32.253 65.417 1.00 41.22 96 SER A CA 1
ATOM 726 C C . SER A 1 96 ? -23.548 32.085 64.229 1.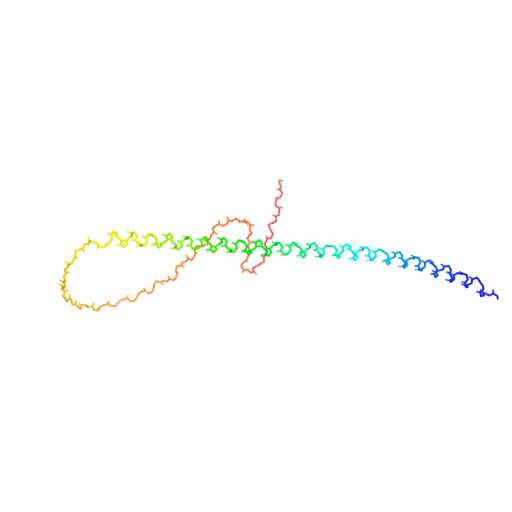00 41.22 96 SER A C 1
ATOM 728 O O . SER A 1 96 ? -22.900 31.052 64.092 1.00 41.22 96 SER A O 1
ATOM 730 N N . ASP A 1 97 ? -23.486 33.114 63.384 1.00 47.00 97 ASP A N 1
ATOM 731 C CA . ASP A 1 97 ? -22.372 33.348 62.471 1.00 47.00 97 ASP A CA 1
ATOM 732 C C . ASP A 1 97 ? -21.098 33.583 63.293 1.00 47.00 97 ASP A C 1
ATOM 734 O O . ASP A 1 97 ? -21.076 34.473 64.143 1.00 47.00 97 ASP A O 1
ATOM 738 N N . ASP A 1 98 ? -20.025 32.848 63.005 1.00 36.69 98 ASP A N 1
ATOM 739 C CA . ASP A 1 98 ? -18.686 33.421 63.109 1.00 36.69 98 ASP A CA 1
ATOM 740 C C . ASP A 1 98 ? -17.763 32.831 62.042 1.00 36.69 98 ASP A C 1
ATOM 742 O O . ASP A 1 98 ? -17.795 31.646 61.705 1.00 36.69 98 ASP A O 1
ATOM 746 N N . SER A 1 99 ? -16.988 33.727 61.455 1.00 47.56 99 SER A N 1
ATOM 747 C CA . SER A 1 99 ? -16.333 33.583 60.166 1.00 47.56 99 SER A CA 1
ATOM 748 C C . SER A 1 99 ? -14.855 33.309 60.381 1.00 47.56 99 SER A C 1
ATOM 750 O O . SER A 1 99 ? -14.178 34.150 60.962 1.00 47.56 99 SER A O 1
ATOM 752 N N . VAL A 1 100 ? -14.295 32.245 59.799 1.00 51.88 100 VAL A N 1
ATOM 753 C CA . VAL A 1 100 ? -12.880 32.286 59.400 1.00 51.88 100 VAL A CA 1
ATOM 754 C C . VAL A 1 100 ? -12.662 31.514 58.105 1.00 51.88 100 VAL A C 1
ATOM 756 O O . VAL A 1 100 ? -12.720 30.290 58.042 1.00 51.88 100 VAL A O 1
ATOM 759 N N . SER A 1 101 ? -12.411 32.292 57.058 1.00 44.47 101 SER A N 1
ATOM 760 C CA . SER A 1 101 ? -11.887 31.850 55.776 1.00 44.47 101 SER A CA 1
ATOM 761 C C . SER A 1 101 ? -10.451 31.355 55.954 1.00 44.47 101 SER A C 1
ATOM 763 O O . SER A 1 101 ? -9.574 32.118 56.358 1.00 44.47 101 SER A O 1
ATOM 765 N N . ALA A 1 102 ? -10.206 30.091 55.626 1.00 42.66 102 ALA A N 1
ATOM 766 C CA . ALA A 1 102 ? -8.877 29.566 55.352 1.00 42.66 102 ALA A CA 1
ATOM 767 C C . ALA A 1 102 ? -8.976 28.723 54.076 1.00 42.66 102 ALA A C 1
ATOM 769 O O . ALA A 1 102 ? -9.453 27.593 54.090 1.00 42.66 102 ALA A O 1
ATOM 770 N N . SER A 1 103 ? -8.580 29.319 52.952 1.00 46.97 103 SER A N 1
ATOM 771 C CA . SER A 1 103 ? -8.438 28.629 51.670 1.00 46.97 103 SER A CA 1
ATOM 772 C C . SER A 1 103 ? -7.376 27.531 51.816 1.00 46.97 103 SER A C 1
ATOM 774 O O . SER A 1 103 ? -6.233 27.875 52.130 1.00 46.97 103 SER A O 1
ATOM 776 N N . PRO A 1 104 ? -7.675 26.238 51.592 1.00 49.19 104 PRO A N 1
ATOM 777 C CA . PRO A 1 104 ? -6.617 25.245 51.495 1.00 49.19 104 PRO A CA 1
ATOM 778 C C . PRO A 1 104 ? -5.832 25.506 50.201 1.00 49.19 104 PRO A C 1
ATOM 780 O O . PRO A 1 104 ? -6.409 25.663 49.123 1.00 49.19 104 PRO A O 1
ATOM 783 N N . ALA A 1 105 ? -4.512 25.640 50.327 1.00 50.53 105 ALA A N 1
ATOM 784 C CA . ALA A 1 105 ? -3.587 25.695 49.199 1.00 50.53 105 ALA A CA 1
ATOM 785 C C . ALA A 1 105 ? -3.752 24.438 48.315 1.00 50.53 105 ALA A C 1
ATOM 787 O O . ALA A 1 105 ? -4.126 23.390 48.842 1.00 50.53 105 ALA A O 1
ATOM 788 N N . PRO A 1 106 ? -3.497 24.512 46.994 1.00 54.34 106 PRO A N 1
ATOM 789 C CA . PRO A 1 106 ? -3.654 23.355 46.119 1.00 54.34 106 PRO A CA 1
ATOM 790 C C . PRO A 1 106 ? -2.702 22.225 46.531 1.00 54.34 106 PRO A C 1
ATOM 792 O O . PRO A 1 106 ? -1.505 22.454 46.719 1.00 54.34 106 PRO A O 1
ATOM 795 N N . ASP A 1 107 ? -3.256 21.019 46.655 1.00 49.41 107 ASP A N 1
ATOM 796 C CA . ASP A 1 107 ? -2.524 19.789 46.954 1.00 49.41 107 ASP A CA 1
ATOM 797 C C . ASP A 1 107 ? -1.399 19.546 45.928 1.00 49.41 107 ASP A C 1
ATOM 799 O O . ASP A 1 107 ? -1.621 19.695 44.719 1.00 49.41 107 ASP A O 1
ATOM 803 N N . PRO A 1 108 ? -0.189 19.147 46.360 1.00 48.75 108 PRO A N 1
ATOM 804 C CA . PRO A 1 108 ? 0.864 18.742 45.441 1.00 48.75 108 PRO A CA 1
ATOM 805 C C . PRO A 1 108 ? 0.486 17.417 44.763 1.00 48.75 108 PRO A C 1
ATOM 807 O O . PRO A 1 108 ? 0.297 16.393 45.417 1.00 48.75 108 PRO A O 1
ATOM 810 N N . VAL A 1 109 ? 0.404 17.433 43.431 1.00 53.56 109 VAL A N 1
ATOM 811 C CA . VAL A 1 109 ? 0.232 16.223 42.613 1.00 53.56 109 VAL A CA 1
ATOM 812 C C . VAL A 1 109 ? 1.367 15.218 42.876 1.00 53.56 109 VAL A C 1
ATOM 814 O O . VAL A 1 109 ? 2.535 15.618 42.885 1.00 53.56 109 VAL A O 1
ATOM 817 N N . PRO A 1 110 ? 1.065 13.915 43.042 1.00 45.56 110 PRO A N 1
ATOM 818 C CA . PRO A 1 110 ? 2.086 12.884 43.159 1.00 45.56 110 PRO A CA 1
ATOM 819 C C . PRO A 1 110 ? 2.884 12.781 41.855 1.00 45.56 110 PRO A C 1
ATOM 821 O O . PRO A 1 110 ? 2.338 12.460 40.800 1.00 45.56 110 PRO A O 1
ATOM 824 N N . VAL A 1 111 ? 4.186 13.047 41.926 1.00 49.78 111 VAL A N 1
ATOM 825 C CA . VAL A 1 111 ? 5.144 12.651 40.890 1.00 49.78 111 VAL A CA 1
ATOM 826 C C . VAL A 1 111 ? 5.428 11.161 41.062 1.00 49.78 111 VAL A C 1
ATOM 828 O O . VAL A 1 111 ? 5.950 10.738 42.092 1.00 49.78 111 VAL A O 1
ATOM 831 N N . ASP A 1 112 ? 5.042 10.381 40.057 1.00 44.25 112 ASP A N 1
ATOM 832 C CA . ASP A 1 112 ? 5.274 8.940 39.964 1.00 44.25 112 ASP A CA 1
ATOM 833 C C . ASP A 1 112 ? 6.789 8.627 39.900 1.00 44.25 112 ASP A C 1
ATOM 835 O O . ASP A 1 112 ? 7.496 9.193 39.053 1.00 44.25 112 ASP A O 1
ATOM 839 N N . PRO A 1 113 ? 7.339 7.775 40.786 1.00 45.97 113 PRO A N 1
ATOM 840 C CA . PRO A 1 113 ? 8.746 7.400 40.742 1.00 45.97 113 PRO A CA 1
ATOM 841 C C . PRO A 1 113 ? 9.054 6.369 39.635 1.00 45.97 113 PRO A C 1
ATOM 843 O O . PRO A 1 113 ? 8.906 5.169 39.819 1.00 45.97 113 PRO A O 1
ATOM 846 N N . VAL A 1 114 ? 9.594 6.884 38.526 1.00 43.31 114 VAL A N 1
ATOM 847 C CA . VAL A 1 114 ? 10.717 6.367 37.704 1.00 43.31 114 VAL A CA 1
ATOM 848 C C . VAL A 1 114 ? 10.740 4.885 37.270 1.00 43.31 114 VAL A C 1
ATOM 850 O O . VAL A 1 114 ? 11.032 3.981 38.046 1.00 43.31 114 VAL A O 1
ATOM 853 N N . GLY A 1 115 ? 10.750 4.709 35.945 1.00 35.75 115 GLY A N 1
ATOM 854 C CA . GLY A 1 115 ? 11.620 3.781 35.200 1.00 35.75 115 GLY A CA 1
ATOM 855 C C . GLY A 1 115 ? 11.579 4.201 33.723 1.00 35.75 115 GLY A C 1
ATOM 856 O O . GLY A 1 115 ? 10.498 4.271 33.159 1.00 35.75 115 GLY A O 1
ATOM 857 N N . ASP A 1 116 ? 12.620 4.644 33.021 1.00 45.25 116 ASP A N 1
ATOM 858 C CA . ASP A 1 116 ? 14.060 4.432 33.108 1.00 45.25 116 ASP A CA 1
ATOM 859 C C . ASP A 1 116 ? 14.827 5.749 32.850 1.00 45.25 116 ASP A C 1
ATOM 861 O O . ASP A 1 116 ? 14.621 6.429 31.847 1.00 45.25 116 ASP A O 1
ATOM 865 N N . GLY A 1 117 ? 15.756 6.077 33.750 1.00 52.97 117 GLY A N 1
ATOM 866 C CA . GLY A 1 117 ? 17.117 6.531 33.426 1.00 52.97 117 GLY A CA 1
ATOM 867 C C . GLY A 1 117 ? 17.385 7.584 32.338 1.00 52.97 117 GLY A C 1
ATOM 868 O O . GLY A 1 117 ? 18.353 7.416 31.600 1.00 52.97 117 GLY A O 1
ATOM 869 N N . ALA A 1 118 ? 16.645 8.693 32.267 1.00 46.50 118 ALA A N 1
ATOM 870 C CA . ALA A 1 118 ? 17.067 9.861 31.484 1.00 46.50 118 ALA A CA 1
ATOM 871 C C . ALA A 1 118 ? 17.002 11.145 32.323 1.00 46.50 118 ALA A C 1
ATOM 873 O O . ALA A 1 118 ? 15.927 11.671 32.602 1.00 46.50 118 ALA A O 1
ATOM 874 N N . TYR A 1 119 ? 18.164 11.662 32.726 1.00 49.59 119 TYR A N 1
ATOM 875 C CA . TYR A 1 119 ? 18.265 12.980 33.351 1.00 49.59 119 TYR A CA 1
ATOM 876 C C . TYR A 1 119 ? 18.265 14.049 32.254 1.00 49.59 119 TYR A C 1
ATOM 878 O O . TYR A 1 119 ? 19.159 14.083 31.407 1.00 49.59 119 TYR A O 1
ATOM 886 N N . VAL A 1 120 ? 17.260 14.922 32.269 1.00 50.25 120 VAL A N 1
ATOM 887 C CA . VAL A 1 120 ? 17.167 16.090 31.384 1.00 50.25 120 VAL A CA 1
ATOM 888 C C . VAL A 1 120 ? 17.465 17.331 32.223 1.00 50.25 120 VAL A C 1
ATOM 890 O O . VAL A 1 120 ? 16.929 17.475 33.323 1.00 50.25 120 VAL A O 1
ATOM 893 N N . GLN A 1 121 ? 18.343 18.214 31.741 1.00 49.97 121 GLN A N 1
ATOM 894 C CA . GLN A 1 121 ? 18.570 19.509 32.391 1.00 49.97 121 GLN A CA 1
ATOM 895 C C . GLN A 1 121 ? 17.319 20.395 32.268 1.00 49.97 121 GLN A C 1
ATOM 897 O O . GLN A 1 121 ? 16.486 20.194 31.388 1.00 49.97 121 GLN A O 1
ATOM 902 N N . ALA A 1 122 ? 17.180 21.398 33.139 1.00 53.22 122 ALA A N 1
ATOM 903 C CA . ALA A 1 122 ? 16.007 22.282 33.177 1.00 53.22 122 ALA A CA 1
ATOM 904 C C . ALA A 1 122 ? 15.763 23.086 31.875 1.00 53.22 122 ALA A C 1
ATOM 906 O O . ALA A 1 122 ? 14.713 23.706 31.730 1.00 53.22 122 ALA A O 1
ATOM 907 N N . ASP A 1 123 ? 16.709 23.071 30.933 1.00 54.16 123 ASP A N 1
ATOM 908 C CA . ASP A 1 123 ? 16.618 23.695 29.610 1.00 54.16 123 ASP A CA 1
ATOM 909 C C . ASP A 1 123 ? 16.227 22.717 28.479 1.00 54.16 123 ASP A C 1
ATOM 911 O O . ASP A 1 123 ? 16.116 23.127 27.324 1.00 54.16 123 ASP A O 1
ATOM 915 N N . GLY A 1 124 ? 15.988 21.436 28.788 1.00 53.84 124 GLY A N 1
ATOM 916 C CA . GLY A 1 124 ? 15.538 20.431 27.821 1.00 53.84 124 GLY A CA 1
ATOM 917 C C . GLY A 1 124 ? 16.645 19.778 26.984 1.00 53.84 124 GLY A C 1
ATOM 918 O O . GLY A 1 124 ? 16.330 19.016 26.069 1.00 53.84 124 GLY A O 1
ATOM 919 N N . SER A 1 125 ? 17.925 20.030 27.275 1.00 50.97 125 SER A N 1
ATOM 920 C CA . SER A 1 125 ? 19.031 19.406 26.535 1.00 50.97 125 SER A CA 1
ATOM 921 C C . SER A 1 125 ? 19.377 18.005 27.079 1.00 50.97 125 SER A C 1
ATOM 923 O O . SER A 1 125 ? 19.482 17.833 28.299 1.00 50.97 125 SER A O 1
ATOM 925 N N . PRO A 1 126 ? 19.592 16.988 26.214 1.00 47.47 126 PRO A N 1
ATOM 926 C CA . PRO A 1 126 ? 19.973 15.646 26.653 1.00 47.47 126 PRO A CA 1
ATOM 927 C C . PRO A 1 126 ? 21.424 15.615 27.154 1.00 47.47 126 PRO A C 1
ATOM 929 O O . PRO A 1 126 ? 22.334 16.088 26.473 1.00 47.47 126 PRO A O 1
ATOM 932 N N . VAL A 1 127 ? 21.650 15.024 28.331 1.00 52.22 127 VAL A N 1
ATOM 933 C CA . VAL A 1 127 ? 22.992 14.787 28.888 1.00 52.22 127 VAL A CA 1
ATOM 934 C C . VAL A 1 127 ? 23.431 13.369 28.535 1.00 52.22 127 VAL A C 1
ATOM 936 O O . VAL A 1 127 ? 22.814 12.399 28.969 1.00 52.22 127 VAL A O 1
ATOM 939 N N . THR A 1 128 ? 24.503 13.228 27.758 1.00 56.25 128 THR A N 1
ATOM 940 C CA . THR A 1 128 ? 25.190 11.942 27.581 1.00 56.25 128 THR A CA 1
ATOM 941 C C . THR A 1 128 ? 26.140 11.711 28.758 1.00 56.25 128 THR A C 1
ATOM 943 O O . THR A 1 128 ? 27.032 12.536 28.957 1.00 56.25 128 THR A O 1
ATOM 946 N N . PRO A 1 129 ? 25.992 10.629 29.544 1.00 53.91 129 PRO A N 1
ATOM 947 C CA . PRO A 1 129 ? 26.987 10.277 30.548 1.00 53.91 129 PRO A CA 1
ATOM 948 C C . PRO A 1 129 ? 28.263 9.787 29.848 1.00 53.91 129 PRO A C 1
ATOM 950 O O . PRO A 1 129 ? 28.218 8.837 29.065 1.00 53.91 129 PRO A O 1
ATOM 953 N N . ASP A 1 130 ? 29.391 10.450 30.112 1.00 47.88 130 ASP A N 1
ATOM 954 C CA . ASP A 1 130 ? 30.709 10.025 29.635 1.00 47.88 130 ASP A CA 1
ATOM 955 C C . ASP A 1 130 ? 31.015 8.610 30.148 1.00 47.88 130 ASP A C 1
ATOM 957 O O . ASP A 1 130 ? 31.021 8.339 31.351 1.00 47.88 130 ASP A O 1
ATOM 961 N N . GLY A 1 131 ? 31.231 7.688 29.208 1.00 43.88 131 GLY A N 1
ATOM 962 C CA . GLY A 1 131 ? 31.475 6.277 29.477 1.00 43.88 131 GLY A CA 1
ATOM 963 C C . GLY A 1 131 ? 32.797 6.042 30.206 1.00 43.88 131 GLY A C 1
ATOM 964 O O . GLY A 1 131 ? 33.867 6.101 29.602 1.00 43.88 131 GLY A O 1
ATOM 965 N N . GLY A 1 132 ? 32.713 5.710 31.495 1.00 34.78 132 GLY A N 1
ATOM 966 C CA . GLY A 1 132 ? 33.797 5.092 32.255 1.00 34.78 132 GLY A CA 1
ATOM 967 C C . GLY A 1 132 ? 33.884 3.601 31.934 1.00 34.78 132 GLY A C 1
ATOM 968 O O . GLY A 1 132 ? 32.928 2.862 32.160 1.00 34.78 132 GLY A O 1
ATOM 969 N N . GLY A 1 133 ? 35.013 3.191 31.355 1.00 36.19 133 GLY A N 1
ATOM 970 C CA . GLY A 1 133 ? 35.312 1.815 30.964 1.00 36.19 133 GLY A CA 1
ATOM 971 C C . GLY A 1 133 ? 35.425 0.838 32.139 1.00 36.19 133 GLY A C 1
ATOM 972 O O . GLY A 1 133 ? 35.671 1.238 33.275 1.00 36.19 133 GLY A O 1
ATOM 973 N N . PHE A 1 134 ? 35.215 -0.434 31.794 1.00 45.47 134 PHE A N 1
ATOM 974 C CA . PHE A 1 134 ? 35.370 -1.630 32.626 1.00 45.47 134 PHE A CA 1
ATOM 975 C C . PHE A 1 134 ? 36.736 -1.735 33.311 1.00 45.47 134 PHE A C 1
ATOM 977 O O . PHE A 1 134 ? 37.745 -1.347 32.678 1.00 45.47 134 PHE A O 1
#

Organism: NCBI:txid78344